Protein AF-A0A086JZZ0-F1 (afdb_monomer_lite)

Secondary structure (DSSP, 8-state):
---SS--EEEETTEEEEEETTEEEEEEGGGGTTSPPPTT----PPEEEEEE-SS--SEEEE-TTSSEEEEEETTEEEEEE--

Radius of gyration: 13.44 Å; chains: 1; bounding box: 35×26×36 Å

pLDDT: mean 90.06, std 9.65, range [45.84, 96.88]

Structure (mmCIF, N/CA/C/O backbone):
data_AF-A0A086JZZ0-F1
#
_entry.id   AF-A0A086JZZ0-F1
#
loop_
_atom_site.group_PDB
_atom_site.id
_atom_site.type_symbol
_atom_site.label_atom_id
_atom_site.label_alt_id
_atom_site.label_comp_id
_atom_site.label_asym_id
_atom_site.label_entity_id
_atom_site.label_seq_id
_atom_site.pdbx_PDB_ins_code
_atom_site.Cartn_x
_atom_site.Cartn_y
_atom_site.Cartn_z
_atom_site.occupancy
_atom_site.B_iso_or_equiv
_atom_site.auth_seq_id
_atom_site.auth_comp_id
_atom_site.auth_asym_id
_atom_site.auth_atom_id
_atom_site.pdbx_PDB_model_num
ATOM 1 N N . MET A 1 1 ? -1.613 8.654 -20.794 1.00 45.84 1 MET A N 1
ATOM 2 C CA . MET A 1 1 ? -3.044 8.558 -20.435 1.00 45.84 1 MET A CA 1
ATOM 3 C C . MET A 1 1 ? -3.115 8.123 -18.983 1.00 45.84 1 MET A C 1
ATOM 5 O O . MET A 1 1 ? -2.525 7.102 -18.658 1.00 45.84 1 MET A O 1
ATOM 9 N N . GLY A 1 2 ? -3.689 8.949 -18.106 1.00 57.69 2 GLY A N 1
ATOM 10 C CA . GLY A 1 2 ? -3.729 8.679 -16.666 1.00 57.69 2 GLY A CA 1
ATOM 11 C C . GLY A 1 2 ? -4.775 7.619 -16.333 1.00 57.69 2 GLY A C 1
ATOM 12 O O . GLY A 1 2 ? -5.872 7.654 -16.883 1.00 57.69 2 GLY A O 1
ATOM 13 N N . LYS A 1 3 ? -4.433 6.672 -15.455 1.00 60.53 3 LYS A N 1
ATOM 14 C CA . LYS A 1 3 ? -5.415 5.767 -14.846 1.00 60.53 3 LYS A CA 1
ATOM 15 C C . LYS A 1 3 ? -6.383 6.608 -14.011 1.00 60.53 3 LYS A C 1
ATOM 17 O O . LYS A 1 3 ? -5.948 7.297 -13.096 1.00 60.53 3 LYS A O 1
ATOM 22 N N . GLU A 1 4 ? -7.676 6.530 -14.313 1.00 64.81 4 GLU A N 1
ATOM 23 C CA . GLU A 1 4 ? -8.724 7.170 -13.501 1.00 64.81 4 GLU A CA 1
ATOM 24 C C . GLU A 1 4 ? -8.931 6.462 -12.156 1.00 64.81 4 GLU A C 1
ATOM 26 O O . GLU A 1 4 ? -9.430 7.056 -11.204 1.00 64.81 4 GLU A O 1
ATOM 31 N N . GLN A 1 5 ? -8.539 5.188 -12.057 1.00 76.12 5 GLN A N 1
ATOM 32 C CA . GLN A 1 5 ? -8.728 4.400 -10.846 1.00 76.12 5 GLN A CA 1
ATOM 33 C C . GLN A 1 5 ? -7.578 4.598 -9.851 1.00 76.12 5 GLN A C 1
ATOM 35 O O . GLN A 1 5 ? -6.409 4.500 -10.243 1.00 76.12 5 GLN A O 1
ATOM 40 N N . PRO A 1 6 ? -7.891 4.822 -8.560 1.00 85.56 6 PRO A N 1
ATOM 41 C CA . PRO A 1 6 ? -6.880 4.921 -7.521 1.00 85.56 6 PRO A CA 1
ATOM 42 C C . PRO A 1 6 ? -6.143 3.590 -7.365 1.00 85.56 6 PRO A C 1
ATOM 44 O O . PRO A 1 6 ? -6.733 2.511 -7.420 1.00 85.56 6 PRO A O 1
ATOM 47 N N . VAL A 1 7 ? -4.838 3.672 -7.128 1.00 95.31 7 VAL A N 1
ATOM 48 C CA . VAL A 1 7 ? -4.008 2.504 -6.844 1.00 95.31 7 VAL A CA 1
ATOM 49 C C . VAL A 1 7 ? -4.123 2.209 -5.352 1.00 95.31 7 VAL A C 1
ATOM 51 O O . VAL A 1 7 ? -3.501 2.871 -4.523 1.00 95.31 7 VAL A O 1
ATOM 54 N N . ALA A 1 8 ? -4.983 1.254 -5.009 1.00 95.44 8 ALA A N 1
ATOM 55 C CA . ALA A 1 8 ? -5.323 0.933 -3.632 1.00 95.44 8 ALA A CA 1
ATOM 56 C C . ALA A 1 8 ? -5.691 -0.543 -3.457 1.00 95.44 8 ALA A C 1
ATOM 58 O O . ALA A 1 8 ? -6.045 -1.232 -4.412 1.00 95.44 8 ALA A O 1
ATOM 59 N N . SER A 1 9 ? -5.654 -1.019 -2.216 1.00 95.12 9 SER A N 1
ATOM 60 C CA . SER A 1 9 ? -6.211 -2.314 -1.826 1.00 95.12 9 SER A CA 1
ATOM 61 C C . SER A 1 9 ? -6.707 -2.289 -0.381 1.00 95.12 9 SER A C 1
ATOM 63 O O . SER A 1 9 ? -6.300 -1.439 0.409 1.00 95.12 9 SER A O 1
ATOM 65 N N . LEU A 1 10 ? -7.592 -3.222 -0.036 1.00 94.38 10 LEU A N 1
ATOM 66 C CA . LEU A 1 10 ? -8.213 -3.330 1.281 1.00 94.38 10 LEU A CA 1
ATOM 67 C C . LEU A 1 10 ? -8.121 -4.774 1.761 1.00 94.38 10 LEU A C 1
ATOM 69 O O . LEU A 1 10 ? -8.539 -5.694 1.058 1.00 94.38 10 LEU A O 1
ATOM 73 N N . HIS A 1 11 ? -7.630 -4.969 2.978 1.00 95.06 11 HIS A N 1
ATOM 74 C CA . HIS A 1 11 ? -7.687 -6.256 3.651 1.00 95.06 11 HIS A CA 1
ATOM 75 C C . HIS A 1 11 ? -8.134 -6.057 5.089 1.00 95.06 11 HIS A C 1
ATOM 77 O O . HIS A 1 11 ? -7.508 -5.324 5.856 1.00 95.06 11 HIS A O 1
ATOM 83 N N . SER A 1 12 ? -9.210 -6.743 5.475 1.00 92.94 12 SER A N 1
ATOM 84 C CA . SER A 1 12 ? -9.647 -6.804 6.869 1.00 92.94 12 SER A CA 1
ATOM 85 C C . SER A 1 12 ? -9.813 -5.413 7.510 1.00 92.94 12 SER A C 1
ATOM 87 O O . SER A 1 12 ? -9.446 -5.230 8.662 1.00 92.94 12 SER A O 1
ATOM 89 N N . GLY A 1 13 ? -10.325 -4.414 6.785 1.00 92.25 13 GLY A N 1
ATOM 90 C CA . GLY A 1 13 ? -10.516 -3.048 7.301 1.00 92.25 13 GLY A CA 1
ATOM 91 C C . GLY A 1 13 ? -9.256 -2.168 7.335 1.00 92.25 13 GLY A C 1
ATOM 92 O O . GLY A 1 13 ? -9.344 -1.014 7.744 1.00 92.25 13 GLY A O 1
ATOM 93 N N . LYS A 1 14 ? -8.095 -2.664 6.887 1.00 93.12 14 LYS A N 1
ATOM 94 C CA . LYS A 1 14 ? -6.905 -1.845 6.607 1.00 93.12 14 LYS A CA 1
ATOM 95 C C . LYS A 1 14 ? -6.801 -1.592 5.105 1.00 93.12 14 LYS A C 1
ATOM 97 O O . LYS A 1 14 ? -6.680 -2.538 4.326 1.00 93.12 14 LYS A O 1
ATOM 102 N N . ALA A 1 15 ? -6.878 -0.330 4.704 1.00 94.75 15 ALA A N 1
ATOM 103 C CA . ALA A 1 15 ? -6.660 0.094 3.330 1.00 94.75 15 ALA A CA 1
ATOM 104 C C . ALA A 1 15 ? -5.207 0.538 3.147 1.00 94.75 15 ALA A C 1
ATOM 106 O O . ALA A 1 15 ? -4.639 1.180 4.030 1.00 94.75 15 ALA A O 1
ATOM 107 N N . VAL A 1 16 ? -4.629 0.241 1.989 1.00 96.19 16 VAL A N 1
ATOM 108 C CA . VAL A 1 16 ? -3.352 0.806 1.547 1.00 96.19 16 VAL A CA 1
ATOM 109 C C . VAL A 1 16 ? -3.569 1.480 0.205 1.00 96.19 16 VAL A C 1
ATOM 111 O O . VAL A 1 16 ? -4.175 0.886 -0.686 1.00 96.19 16 VAL A O 1
ATOM 114 N N . VAL A 1 17 ? -3.086 2.711 0.069 1.00 95.81 17 VAL A N 1
ATOM 115 C CA . VAL A 1 17 ? -3.245 3.558 -1.116 1.00 95.81 17 VAL A CA 1
ATOM 116 C C . VAL A 1 17 ? -1.893 4.126 -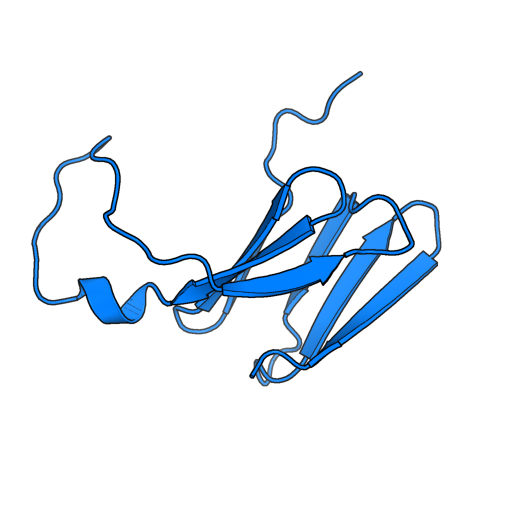1.539 1.00 95.81 17 VAL A C 1
ATOM 118 O O . VAL A 1 17 ? -1.055 4.420 -0.688 1.00 95.81 17 VAL A O 1
ATOM 121 N N . ALA A 1 18 ? -1.687 4.304 -2.841 1.00 95.94 18 ALA A N 1
ATOM 122 C CA . ALA A 1 18 ? -0.538 5.028 -3.372 1.00 95.94 18 ALA A CA 1
ATOM 123 C C . ALA A 1 18 ? -0.922 6.456 -3.776 1.00 95.94 18 ALA A C 1
ATOM 125 O O . ALA A 1 18 ? -1.929 6.673 -4.459 1.00 95.94 18 ALA A O 1
ATOM 126 N N . ARG A 1 19 ? -0.087 7.427 -3.398 1.00 94.00 19 ARG A N 1
ATOM 127 C CA . ARG A 1 19 ? -0.172 8.824 -3.841 1.00 94.00 19 ARG A CA 1
ATOM 128 C C . ARG A 1 19 ? 1.154 9.214 -4.490 1.00 94.00 19 ARG A C 1
ATOM 130 O O . ARG A 1 19 ? 2.127 9.520 -3.812 1.00 94.00 19 ARG A O 1
ATOM 137 N N . GLY A 1 20 ? 1.207 9.182 -5.821 1.00 93.19 20 GLY A N 1
ATOM 138 C CA . GLY A 1 20 ? 2.491 9.259 -6.522 1.00 93.19 20 GLY A CA 1
ATOM 139 C C . GLY A 1 20 ? 3.360 8.064 -6.128 1.00 93.19 20 GLY A C 1
ATOM 140 O O . GLY A 1 20 ? 2.936 6.929 -6.315 1.00 93.19 20 GLY A O 1
ATOM 141 N N . PHE A 1 21 ? 4.531 8.324 -5.546 1.00 94.56 21 PHE A N 1
ATOM 142 C CA . PHE A 1 21 ? 5.423 7.285 -5.017 1.00 94.56 21 PHE A CA 1
ATOM 143 C C . PHE A 1 21 ? 5.202 6.990 -3.525 1.00 94.56 21 PHE A C 1
ATOM 145 O O . PHE A 1 21 ? 5.836 6.090 -2.990 1.00 94.56 21 PHE A O 1
ATOM 152 N N . GLU A 1 22 ? 4.334 7.722 -2.827 1.00 95.62 22 GLU A N 1
ATOM 153 C CA . GLU A 1 22 ? 4.085 7.507 -1.397 1.00 95.62 22 GLU A CA 1
ATOM 154 C C . GLU A 1 22 ? 3.119 6.336 -1.188 1.00 95.62 22 GLU A C 1
ATOM 156 O O . GLU A 1 22 ? 2.055 6.295 -1.815 1.00 95.62 22 GLU A O 1
ATOM 161 N N . ILE A 1 23 ? 3.450 5.415 -0.280 1.00 96.06 23 ILE A N 1
ATOM 162 C CA . ILE A 1 23 ? 2.560 4.331 0.151 1.00 96.06 23 ILE A CA 1
ATOM 163 C C . ILE A 1 23 ? 1.976 4.680 1.518 1.00 96.06 23 ILE A C 1
ATOM 165 O O . ILE A 1 23 ? 2.696 4.833 2.506 1.00 96.06 23 ILE A O 1
ATOM 169 N N . LEU A 1 24 ? 0.651 4.779 1.582 1.00 95.75 24 LEU A N 1
ATOM 170 C CA . LEU A 1 24 ? -0.086 5.215 2.762 1.00 95.75 24 LEU A CA 1
ATOM 171 C C . LEU A 1 24 ? -1.044 4.118 3.224 1.00 95.75 24 LEU A C 1
ATOM 173 O O . LEU A 1 24 ? -1.744 3.513 2.417 1.00 95.75 24 LEU A O 1
ATOM 177 N N . GLN A 1 25 ? -1.121 3.895 4.530 1.00 95.00 25 GLN A N 1
ATOM 178 C CA . GLN A 1 25 ? -2.044 2.968 5.174 1.00 95.00 25 GLN A CA 1
ATOM 179 C C . GLN A 1 25 ? -3.109 3.732 5.961 1.00 95.00 25 GLN A C 1
ATOM 181 O O . GLN A 1 25 ? -2.813 4.711 6.644 1.00 95.00 25 GLN A O 1
ATOM 186 N N . VAL A 1 26 ? -4.341 3.235 5.923 1.00 94.81 26 VAL A N 1
ATOM 187 C CA . VAL A 1 26 ? -5.476 3.734 6.700 1.00 94.81 26 VAL A CA 1
ATOM 188 C C . VAL A 1 26 ? -6.160 2.563 7.400 1.00 94.81 26 VAL A C 1
ATOM 190 O O . VAL A 1 26 ? -6.427 1.534 6.782 1.00 94.81 26 VAL A O 1
ATOM 193 N N . ASN A 1 27 ? -6.473 2.714 8.688 1.00 92.75 27 ASN A N 1
ATOM 194 C CA . ASN A 1 27 ? -7.287 1.749 9.427 1.00 92.75 27 ASN A CA 1
ATOM 195 C C . ASN A 1 27 ? -8.738 2.240 9.502 1.00 92.75 27 ASN A C 1
ATOM 197 O O . ASN A 1 27 ? -9.045 3.157 10.259 1.00 92.75 27 ASN A O 1
ATOM 201 N N . LEU A 1 28 ? -9.620 1.613 8.726 1.00 91.31 28 LEU A N 1
ATOM 202 C CA . LEU A 1 28 ? -11.036 1.970 8.644 1.00 91.31 28 LEU A CA 1
ATOM 203 C C . LEU A 1 28 ? -11.861 1.401 9.802 1.00 91.31 28 LEU A C 1
ATOM 205 O O . LEU A 1 28 ? -12.954 1.895 10.052 1.00 91.31 28 LEU A O 1
ATOM 209 N N . ARG A 1 29 ? -11.340 0.421 10.553 1.00 89.00 29 ARG A N 1
ATOM 210 C CA . ARG A 1 29 ? -12.047 -0.135 11.723 1.00 89.00 29 ARG A CA 1
ATOM 211 C C . ARG A 1 29 ? -12.237 0.876 12.852 1.00 89.00 29 ARG A C 1
ATOM 213 O O . ARG A 1 29 ? -13.096 0.708 13.701 1.00 89.00 29 ARG A O 1
ATOM 220 N N . LEU A 1 30 ? -11.426 1.933 12.875 1.00 84.38 30 LEU A N 1
ATOM 221 C CA . LEU A 1 30 ? -11.535 2.998 13.875 1.00 84.38 30 LEU A CA 1
ATOM 222 C C . LEU A 1 30 ? -12.764 3.898 13.656 1.00 84.38 30 LEU A C 1
ATOM 224 O O . LEU A 1 30 ? -13.042 4.748 14.491 1.00 84.38 30 LEU A O 1
ATOM 228 N N . LEU A 1 31 ? -13.476 3.727 12.539 1.00 85.44 31 LEU A N 1
ATOM 229 C CA . LEU A 1 31 ? -14.649 4.520 12.170 1.00 85.44 31 LEU A CA 1
ATOM 230 C C . LEU A 1 31 ? -15.978 3.870 12.602 1.00 85.44 31 LEU A C 1
ATOM 232 O O . LEU A 1 31 ? -17.035 4.458 12.404 1.00 85.44 31 LEU A O 1
ATOM 236 N N . GLU A 1 32 ? -15.953 2.653 13.155 1.00 71.81 32 GLU A N 1
ATOM 237 C CA . GLU A 1 32 ? -17.141 1.794 13.322 1.00 71.81 32 GLU A CA 1
ATOM 238 C C . GLU A 1 32 ? -18.219 2.345 14.284 1.00 71.81 32 GLU A C 1
ATOM 240 O O . GLU A 1 32 ? -19.345 1.854 14.281 1.00 71.81 32 GLU A O 1
ATOM 245 N N . GLU A 1 33 ? -17.926 3.383 15.072 1.00 72.81 33 GLU A N 1
ATOM 246 C CA . GLU A 1 33 ? -18.859 3.941 16.065 1.00 72.81 33 GLU A CA 1
ATOM 247 C C . GLU A 1 33 ? -19.785 5.046 15.516 1.00 72.81 33 GLU A C 1
ATOM 249 O O . GLU A 1 33 ? -20.673 5.517 16.231 1.00 72.81 33 GLU A O 1
ATOM 254 N N . GLN A 1 34 ? -19.612 5.473 14.259 1.00 79.31 34 GLN A N 1
ATOM 255 C CA . GLN A 1 34 ? -20.339 6.607 13.675 1.00 79.31 34 GLN A CA 1
ATOM 256 C C . GLN A 1 34 ? -21.023 6.254 12.350 1.00 79.31 34 GLN A C 1
ATOM 258 O O . GLN A 1 34 ? -20.478 5.556 11.499 1.00 79.31 34 GLN A O 1
ATOM 263 N N . GLN A 1 35 ? -22.244 6.765 12.168 1.00 83.44 35 GLN A N 1
ATOM 264 C CA . GLN A 1 35 ? -22.926 6.747 10.875 1.00 83.44 35 GLN A CA 1
ATOM 265 C C . GLN A 1 35 ? -22.466 7.946 10.051 1.00 83.44 35 GLN A C 1
ATOM 267 O O . GLN A 1 35 ? -22.671 9.087 10.459 1.00 83.44 35 GLN A O 1
ATOM 272 N N . TYR A 1 36 ? -21.885 7.669 8.888 1.00 88.44 36 TYR A N 1
ATOM 273 C CA . TYR A 1 36 ? -21.477 8.677 7.913 1.00 88.44 36 TYR A CA 1
ATOM 274 C C . TYR A 1 36 ? -22.485 8.737 6.765 1.00 88.44 36 TYR A C 1
ATOM 276 O O . TYR A 1 36 ? -23.068 7.715 6.384 1.00 88.44 36 TYR A O 1
ATOM 284 N N . GLN A 1 37 ? -22.702 9.929 6.220 1.00 92.00 37 GLN A N 1
ATOM 285 C CA . GLN A 1 37 ? -23.559 10.119 5.050 1.00 92.00 37 GLN A CA 1
ATOM 286 C C . GLN A 1 37 ? -22.831 9.707 3.764 1.00 92.00 37 GLN A C 1
ATOM 288 O O . GLN A 1 37 ? -21.602 9.709 3.692 1.00 92.00 37 GLN A O 1
ATOM 293 N N . ASP A 1 38 ? -23.590 9.370 2.720 1.00 89.31 38 ASP A N 1
ATOM 294 C CA . ASP A 1 38 ? -22.998 9.115 1.407 1.00 89.31 38 ASP A CA 1
ATOM 295 C C . ASP A 1 38 ? -22.300 10.374 0.870 1.00 89.31 38 ASP A C 1
ATOM 297 O O . ASP A 1 38 ? -22.800 11.493 1.002 1.00 89.31 38 ASP A O 1
ATOM 301 N N . GLY A 1 39 ? -21.111 10.191 0.300 1.00 90.06 39 GLY A N 1
ATOM 302 C CA . GLY A 1 39 ? -20.246 11.289 -0.136 1.00 90.06 39 GLY A CA 1
ATOM 303 C C . GLY A 1 39 ? -19.533 12.053 0.991 1.00 90.06 39 GLY A C 1
ATOM 304 O O . GLY A 1 39 ? -18.730 12.943 0.694 1.00 90.06 39 GLY A O 1
ATOM 305 N N . GLU A 1 40 ? -19.764 11.719 2.265 1.00 92.19 40 GLU A N 1
ATOM 306 C CA . GLU A 1 40 ? -19.054 12.339 3.383 1.00 92.19 40 GLU A CA 1
ATOM 307 C C . GLU A 1 40 ? -17.571 11.937 3.393 1.00 92.19 40 GLU A C 1
ATOM 309 O O . GLU A 1 40 ? -17.194 10.776 3.204 1.00 92.19 40 GLU A O 1
ATOM 314 N N . ARG A 1 41 ? -16.692 12.913 3.640 1.00 88.81 41 ARG A N 1
ATOM 315 C CA . ARG A 1 41 ? -15.260 12.652 3.790 1.00 88.81 41 ARG A CA 1
ATOM 316 C C . ARG A 1 41 ? -14.981 12.079 5.178 1.00 88.81 41 ARG A C 1
ATOM 318 O O . ARG A 1 41 ? -15.066 12.789 6.173 1.00 88.81 41 ARG A O 1
ATOM 325 N N . LEU A 1 42 ? -14.545 10.824 5.214 1.00 89.69 42 LEU A N 1
ATOM 326 C CA . LEU A 1 42 ? -14.203 10.132 6.455 1.00 89.69 42 LEU A CA 1
ATOM 327 C C . LEU A 1 42 ? -12.976 10.767 7.147 1.00 89.69 42 LEU A C 1
ATOM 329 O O . LEU A 1 42 ? -11.963 11.018 6.476 1.00 89.69 42 LEU A O 1
ATOM 333 N N . PRO A 1 43 ? -13.013 10.986 8.476 1.00 90.50 43 PRO A N 1
ATOM 334 C CA . PRO A 1 43 ? -11.901 11.539 9.249 1.00 90.50 43 PRO A CA 1
ATOM 335 C C . PRO A 1 43 ? -10.851 10.457 9.546 1.00 90.50 43 PRO A C 1
ATOM 337 O O . PRO A 1 43 ? -10.679 10.008 10.676 1.00 90.50 43 PRO A O 1
ATOM 340 N N . VAL A 1 44 ? -10.148 10.004 8.511 1.00 91.19 44 VAL A N 1
ATOM 341 C CA . VAL A 1 44 ? -9.133 8.952 8.629 1.00 91.19 44 VAL A CA 1
ATOM 342 C C . VAL A 1 44 ? -7.727 9.508 8.823 1.00 91.19 44 VAL A C 1
ATOM 344 O O . VAL A 1 44 ? -7.327 10.476 8.176 1.00 91.19 44 VAL A O 1
ATOM 347 N N . ALA A 1 45 ? -6.945 8.846 9.675 1.00 92.62 45 ALA A N 1
ATOM 348 C CA . ALA A 1 45 ? -5.516 9.098 9.803 1.00 92.62 45 ALA A CA 1
ATOM 349 C C . ALA A 1 45 ? -4.731 8.234 8.806 1.00 92.62 45 ALA A C 1
ATOM 351 O O . ALA A 1 45 ? -4.911 7.015 8.745 1.00 92.62 45 ALA A O 1
ATOM 352 N N . TYR A 1 46 ? -3.836 8.873 8.054 1.00 93.75 46 TYR A N 1
ATOM 353 C CA . TYR A 1 46 ? -2.907 8.195 7.156 1.00 93.75 46 TYR A CA 1
ATOM 354 C C . TYR A 1 46 ? -1.601 7.902 7.897 1.00 93.75 46 TYR A C 1
ATOM 356 O O . TYR A 1 46 ? -1.010 8.793 8.506 1.00 93.75 46 TYR A O 1
ATOM 364 N N . LYS A 1 47 ? -1.146 6.652 7.826 1.00 94.12 47 LYS A N 1
ATOM 365 C CA . LYS A 1 47 ? 0.183 6.215 8.260 1.00 94.12 47 LYS A CA 1
ATOM 366 C C . LYS A 1 47 ? 1.038 5.987 7.023 1.00 94.12 47 LYS A C 1
ATOM 368 O O . LYS A 1 47 ? 0.684 5.169 6.182 1.00 94.12 47 LYS A O 1
ATOM 373 N N . GLU A 1 48 ? 2.166 6.670 6.922 1.00 94.81 48 GLU A N 1
ATOM 374 C CA . GLU A 1 48 ? 3.121 6.425 5.846 1.00 94.81 48 GLU A CA 1
ATOM 375 C C . GLU A 1 48 ? 3.832 5.081 6.064 1.00 94.81 48 GLU A C 1
ATOM 377 O O . GLU A 1 48 ? 4.327 4.798 7.158 1.00 94.81 48 GLU A O 1
ATOM 382 N N . LEU A 1 49 ? 3.833 4.224 5.041 1.00 93.56 49 LEU A N 1
ATOM 383 C CA . LEU A 1 49 ? 4.621 2.984 5.018 1.00 93.56 49 LEU A CA 1
ATOM 384 C C . LEU A 1 49 ? 5.992 3.197 4.365 1.00 93.56 49 LEU A C 1
ATOM 386 O O . LEU A 1 4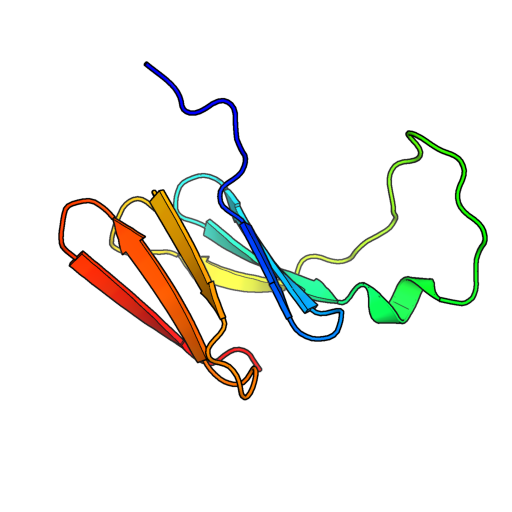9 ? 6.904 2.404 4.590 1.00 93.56 49 LEU A O 1
ATOM 390 N N . GLY A 1 50 ? 6.125 4.267 3.580 1.00 92.94 50 GLY A N 1
ATOM 391 C CA . GLY A 1 50 ? 7.360 4.727 2.963 1.00 92.94 50 GLY A CA 1
ATOM 392 C C . GLY A 1 50 ? 7.156 5.157 1.515 1.00 92.94 50 GLY A C 1
ATOM 393 O O . GLY A 1 50 ? 6.045 5.133 0.976 1.00 92.94 50 GLY A O 1
ATOM 394 N N . GLN A 1 51 ? 8.265 5.513 0.875 1.00 94.75 51 GLN A N 1
ATOM 395 C CA . GLN A 1 51 ? 8.318 5.824 -0.546 1.00 94.75 51 GLN A CA 1
ATOM 396 C C . GLN A 1 51 ? 8.611 4.554 -1.358 1.00 94.75 51 GLN A C 1
ATOM 398 O O . GLN A 1 51 ? 9.385 3.692 -0.942 1.00 94.75 51 GLN A O 1
ATOM 403 N N . CYS A 1 52 ? 7.963 4.415 -2.509 1.00 94.00 52 CYS A N 1
ATOM 404 C CA . CYS A 1 52 ? 8.189 3.332 -3.452 1.00 94.00 52 CYS A CA 1
ATOM 405 C C . CYS A 1 52 ? 9.293 3.689 -4.438 1.00 94.00 52 CYS A C 1
ATOM 407 O O . CYS A 1 52 ? 9.321 4.795 -4.970 1.00 94.00 52 CYS A O 1
ATOM 409 N N . GLU A 1 53 ? 10.198 2.741 -4.668 1.00 92.50 53 GLU A N 1
ATOM 410 C CA . GLU A 1 53 ? 11.298 2.879 -5.631 1.00 92.50 53 GLU A CA 1
ATOM 411 C C . GLU A 1 53 ? 10.797 2.796 -7.078 1.00 92.50 53 GLU A C 1
ATOM 413 O O . GLU A 1 53 ? 11.396 3.370 -7.983 1.00 92.50 53 GLU A O 1
ATOM 418 N N . ILE A 1 54 ? 9.657 2.131 -7.277 1.00 94.56 54 ILE A N 1
ATOM 419 C CA . ILE A 1 54 ? 8.976 1.992 -8.564 1.00 94.56 54 ILE A CA 1
ATOM 420 C C . ILE A 1 54 ? 7.667 2.778 -8.554 1.00 94.56 54 ILE A C 1
ATOM 422 O O . ILE A 1 54 ? 7.068 3.002 -7.499 1.00 94.56 54 ILE A O 1
ATOM 426 N N . PHE A 1 55 ? 7.187 3.187 -9.730 1.00 94.56 55 PHE A N 1
ATOM 427 C CA . PHE A 1 55 ? 5.907 3.884 -9.812 1.00 94.56 55 PHE A CA 1
ATOM 428 C C . PHE A 1 55 ? 4.747 2.899 -9.566 1.00 94.56 55 PHE A C 1
ATOM 430 O O . PHE A 1 55 ? 4.578 1.956 -10.344 1.00 94.56 55 PHE A O 1
ATOM 437 N N . PRO A 1 56 ? 3.917 3.086 -8.521 1.00 95.44 56 PRO A N 1
ATOM 438 C CA . PRO A 1 56 ? 2.868 2.129 -8.180 1.00 95.44 56 PRO A CA 1
ATOM 439 C C . PRO A 1 56 ? 1.785 2.051 -9.262 1.00 95.44 56 PRO A C 1
ATOM 441 O O . PRO A 1 56 ? 1.118 3.040 -9.567 1.00 95.44 56 PRO A O 1
ATOM 444 N N . GLN A 1 57 ? 1.544 0.858 -9.806 1.00 95.25 57 GLN A N 1
ATOM 445 C CA . GLN A 1 57 ? 0.456 0.613 -10.764 1.00 95.25 57 GLN A CA 1
ATOM 446 C C . GLN A 1 57 ? -0.653 -0.262 -10.184 1.00 95.25 57 GLN A C 1
ATOM 448 O O . GLN A 1 57 ? -1.814 -0.1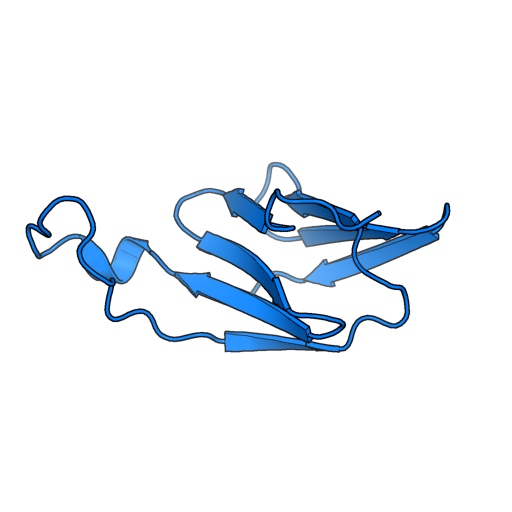26 -10.592 1.00 95.25 57 GLN A O 1
ATOM 453 N N . THR A 1 58 ? -0.299 -1.153 -9.256 1.00 95.75 58 THR A N 1
ATOM 454 C CA . THR A 1 58 ? -1.219 -2.012 -8.499 1.00 95.75 58 THR A CA 1
ATOM 455 C C . THR A 1 58 ? -0.680 -2.261 -7.095 1.00 95.75 58 THR A C 1
ATOM 457 O O . THR A 1 58 ? 0.533 -2.352 -6.909 1.00 95.75 58 THR A O 1
ATOM 460 N N . ILE A 1 59 ? -1.576 -2.444 -6.125 1.00 96.56 59 ILE A N 1
ATOM 461 C CA . ILE A 1 59 ? -1.237 -2.886 -4.767 1.00 96.56 59 ILE A CA 1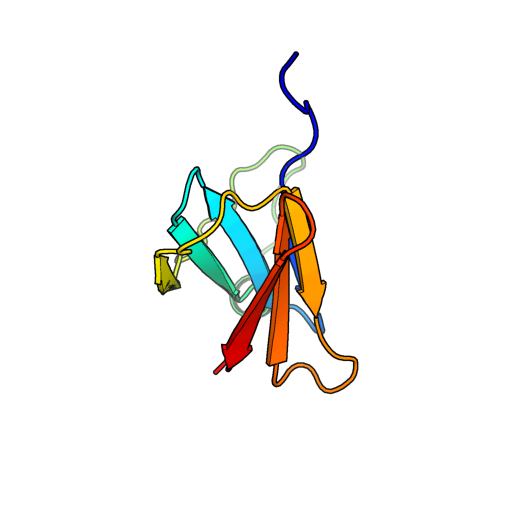
ATOM 462 C C . ILE A 1 59 ? -2.072 -4.123 -4.461 1.00 96.56 59 ILE A C 1
ATOM 464 O O . ILE A 1 59 ? -3.267 -4.146 -4.750 1.00 96.56 59 ILE A O 1
ATOM 468 N N . SER A 1 60 ? -1.454 -5.140 -3.872 1.00 96.31 60 SER A N 1
ATOM 469 C CA . SER A 1 60 ? -2.133 -6.368 -3.469 1.00 96.31 60 SER A CA 1
ATOM 470 C C . SER A 1 60 ? -1.753 -6.745 -2.046 1.00 96.31 60 SER A C 1
ATOM 472 O O . SER A 1 60 ? -0.571 -6.827 -1.713 1.00 96.31 60 SER A O 1
ATOM 474 N N . HIS A 1 61 ? -2.755 -6.996 -1.205 1.00 96.38 61 HIS A N 1
ATOM 475 C CA . HIS A 1 61 ? -2.525 -7.581 0.109 1.00 96.38 61 HIS A CA 1
ATOM 476 C C . HIS A 1 61 ? -2.298 -9.084 -0.025 1.00 96.38 61 HIS A C 1
ATOM 478 O O . HIS A 1 61 ? -3.062 -9.790 -0.685 1.00 96.38 61 HIS A O 1
ATOM 484 N N . HIS A 1 62 ? -1.291 -9.597 0.674 1.00 95.25 62 HIS A N 1
ATOM 485 C CA . HIS A 1 62 ? -1.180 -11.029 0.898 1.00 95.25 62 HIS A CA 1
ATOM 486 C C . HIS A 1 62 ? -2.396 -11.520 1.721 1.00 95.25 62 HIS A C 1
ATOM 488 O O . HIS A 1 62 ? -2.840 -10.795 2.615 1.00 95.25 62 HIS A O 1
ATOM 494 N N . PRO A 1 63 ? -2.923 -12.744 1.504 1.00 92.69 63 PRO A N 1
ATOM 495 C CA . PRO A 1 63 ? -4.133 -13.227 2.185 1.00 92.69 63 PRO A CA 1
ATOM 496 C C . PRO A 1 63 ? -4.096 -13.197 3.720 1.00 92.69 63 PRO A C 1
ATOM 498 O O . PRO A 1 63 ? -5.142 -13.118 4.354 1.00 92.69 63 PRO A O 1
ATOM 501 N N . ASN A 1 64 ? -2.906 -13.245 4.328 1.00 92.44 64 ASN A N 1
ATOM 502 C CA . ASN A 1 64 ? -2.741 -13.131 5.785 1.00 92.44 64 ASN A CA 1
ATOM 503 C C . ASN A 1 64 ? -2.677 -11.680 6.311 1.00 92.44 64 ASN A C 1
ATOM 505 O O . ASN A 1 64 ? -2.504 -11.488 7.512 1.00 92.44 64 ASN A O 1
ATOM 509 N N . GLY A 1 65 ? -2.713 -10.676 5.431 1.00 89.44 65 GLY A N 1
ATOM 510 C CA . GLY A 1 65 ? -2.685 -9.253 5.775 1.00 89.44 65 GLY A CA 1
ATOM 511 C C . GLY A 1 65 ? -1.346 -8.690 6.261 1.00 89.44 65 GLY A C 1
ATOM 512 O O . GLY A 1 65 ? -1.279 -7.504 6.561 1.00 89.44 65 GLY A O 1
ATOM 513 N N . ARG A 1 66 ? -0.284 -9.501 6.355 1.00 91.88 66 ARG A N 1
ATOM 514 C CA . ARG A 1 66 ? 1.022 -9.083 6.909 1.00 91.88 66 ARG A CA 1
ATOM 515 C C . ARG A 1 66 ? 1.946 -8.430 5.890 1.00 91.88 66 ARG A C 1
ATOM 517 O O . ARG A 1 66 ? 2.879 -7.728 6.272 1.00 91.88 66 ARG A O 1
ATOM 524 N N . PHE A 1 67 ? 1.709 -8.694 4.613 1.00 95.12 67 PHE A N 1
ATOM 525 C CA . PHE A 1 67 ? 2.524 -8.195 3.518 1.00 95.12 67 PHE A CA 1
ATOM 526 C C . PHE A 1 67 ? 1.639 -7.557 2.466 1.00 95.12 67 PHE A C 1
ATOM 528 O O . PHE A 1 67 ? 0.514 -8.008 2.231 1.00 95.12 67 PHE A O 1
ATOM 535 N N . ILE A 1 68 ? 2.186 -6.549 1.807 1.00 95.94 68 ILE A N 1
ATOM 536 C CA . ILE A 1 68 ? 1.618 -5.983 0.592 1.00 95.94 68 ILE A CA 1
ATOM 537 C C . ILE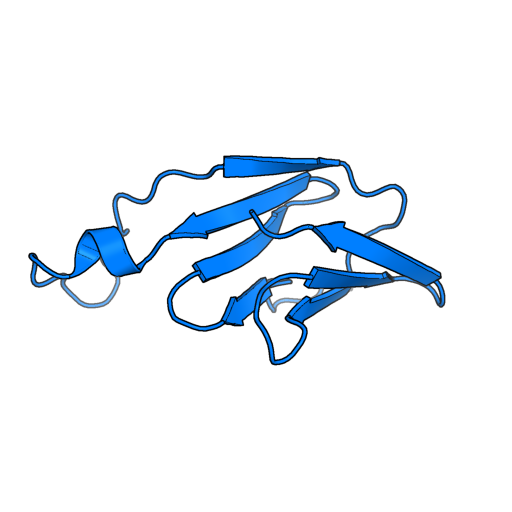 A 1 68 ? 2.675 -6.026 -0.504 1.00 95.94 68 ILE A C 1
ATOM 539 O O . ILE A 1 68 ? 3.852 -5.781 -0.242 1.00 95.94 68 ILE A O 1
ATOM 543 N N . ALA A 1 69 ? 2.251 -6.339 -1.720 1.00 96.56 69 ALA A N 1
ATOM 544 C CA . ALA A 1 69 ? 3.061 -6.182 -2.916 1.00 96.56 69 ALA A CA 1
ATOM 545 C C . ALA A 1 69 ? 2.600 -4.922 -3.651 1.00 96.56 69 ALA A C 1
ATOM 547 O O . ALA A 1 69 ? 1.407 -4.769 -3.930 1.00 96.56 69 ALA A O 1
ATOM 548 N N . VAL A 1 70 ? 3.539 -4.033 -3.955 1.00 96.88 70 VAL A N 1
ATOM 549 C CA . VAL A 1 70 ? 3.346 -2.910 -4.874 1.00 96.88 70 VAL A CA 1
ATOM 550 C C . VAL A 1 70 ? 4.020 -3.296 -6.181 1.00 96.88 70 VAL A C 1
ATOM 552 O O . VAL A 1 70 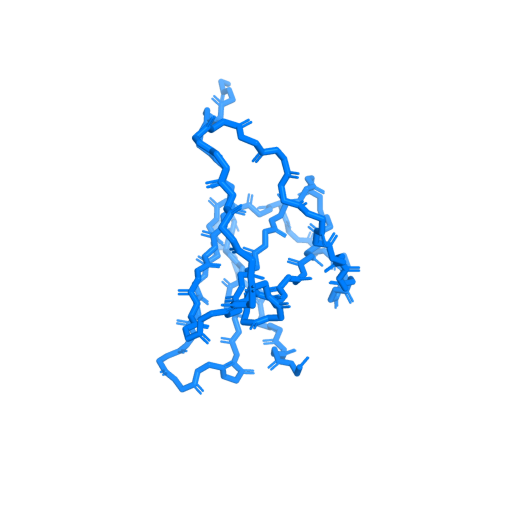? 5.205 -3.609 -6.164 1.00 96.88 70 VAL A O 1
ATOM 555 N N . CYS A 1 71 ? 3.280 -3.304 -7.289 1.00 95.94 71 CYS A N 1
ATOM 556 C CA . CYS A 1 71 ? 3.814 -3.682 -8.600 1.00 95.94 71 CYS A CA 1
ATOM 557 C C . CYS A 1 71 ? 3.749 -2.503 -9.575 1.00 95.94 71 CYS A C 1
ATOM 559 O O . CYS A 1 71 ? 2.779 -1.732 -9.558 1.00 95.94 71 CYS A O 1
ATOM 561 N N . GLY A 1 72 ? 4.747 -2.406 -10.449 1.00 95.19 72 GLY A N 1
ATOM 562 C CA . GLY A 1 72 ? 4.845 -1.396 -11.499 1.00 95.19 72 GLY A CA 1
ATOM 563 C C . GLY A 1 72 ? 5.950 -1.746 -12.493 1.00 95.19 72 GLY A C 1
ATOM 564 O O . GLY A 1 72 ? 6.990 -2.248 -12.093 1.00 95.19 72 GLY A O 1
ATOM 565 N N . ASP A 1 73 ? 5.695 -1.536 -13.787 1.00 90.81 73 ASP A N 1
ATOM 566 C CA . ASP A 1 73 ? 6.684 -1.667 -14.874 1.00 90.81 73 ASP A CA 1
ATOM 567 C C . ASP A 1 73 ? 7.488 -2.987 -14.896 1.00 90.81 73 ASP A C 1
ATOM 569 O O . ASP A 1 73 ? 8.655 -3.025 -15.268 1.00 90.81 73 ASP A O 1
ATOM 573 N N . GLY A 1 74 ? 6.838 -4.103 -14.545 1.00 94.00 74 GLY A N 1
ATOM 574 C CA . GLY A 1 74 ? 7.454 -5.438 -14.528 1.00 94.00 74 GLY A CA 1
ATOM 575 C C . GLY A 1 74 ? 8.209 -5.775 -13.238 1.00 94.00 74 GLY A C 1
ATOM 576 O O . GLY A 1 74 ? 8.689 -6.898 -13.092 1.00 94.00 74 GLY A O 1
ATOM 577 N N . GLU A 1 75 ? 8.253 -4.846 -12.287 1.00 96.25 75 GLU A N 1
ATOM 578 C CA . GLU A 1 75 ? 8.904 -4.990 -10.990 1.00 96.25 75 GLU A CA 1
ATOM 579 C C . GLU A 1 75 ? 7.881 -4.999 -9.847 1.00 96.25 75 GLU A C 1
ATOM 581 O O . GLU A 1 75 ? 6.705 -4.639 -10.007 1.00 96.25 75 GLU A O 1
ATOM 586 N N . TYR A 1 76 ? 8.329 -5.436 -8.669 1.00 95.31 76 TYR A N 1
ATOM 587 C CA . TYR A 1 76 ? 7.533 -5.376 -7.452 1.00 95.31 76 TYR A CA 1
ATOM 588 C C . TYR A 1 76 ? 8.389 -5.121 -6.210 1.00 95.31 76 TYR A C 1
ATOM 590 O O . TYR A 1 76 ? 9.519 -5.593 -6.101 1.00 95.31 76 TYR A O 1
ATOM 598 N N . VAL A 1 77 ? 7.800 -4.424 -5.239 1.00 95.56 77 VAL A N 1
ATOM 599 C CA . VAL A 1 77 ? 8.362 -4.191 -3.904 1.00 95.56 77 VAL A CA 1
ATOM 600 C C . VAL A 1 77 ? 7.398 -4.761 -2.865 1.00 95.56 77 VAL A C 1
ATOM 602 O O . VAL A 1 77 ? 6.185 -4.557 -2.955 1.00 95.56 77 VAL A O 1
ATOM 605 N N . ILE A 1 78 ? 7.922 -5.489 -1.874 1.00 95.06 78 ILE A N 1
ATOM 606 C CA . ILE A 1 78 ? 7.124 -6.046 -0.773 1.00 95.06 78 ILE A CA 1
ATOM 607 C C . ILE A 1 78 ? 7.324 -5.198 0.480 1.00 95.06 78 ILE A C 1
ATOM 609 O O . ILE A 1 78 ? 8.443 -5.079 0.976 1.00 95.06 78 ILE A O 1
ATOM 613 N N . TYR A 1 79 ? 6.230 -4.680 1.038 1.00 93.06 79 TYR A N 1
ATOM 614 C CA . TYR A 1 79 ? 6.233 -4.009 2.339 1.00 93.06 79 TYR A CA 1
ATOM 615 C C . TYR A 1 79 ? 5.630 -4.912 3.408 1.00 93.06 79 TYR A C 1
ATOM 617 O O . TYR A 1 79 ? 4.727 -5.712 3.147 1.00 93.06 79 TYR A O 1
ATOM 625 N N . THR A 1 80 ? 6.090 -4.732 4.644 1.00 90.19 80 THR A N 1
ATOM 626 C CA . THR A 1 80 ? 5.416 -5.310 5.810 1.00 90.19 80 THR A CA 1
ATOM 627 C C . THR A 1 80 ? 4.303 -4.361 6.251 1.00 90.19 80 THR A C 1
ATOM 629 O O . THR A 1 80 ? 4.570 -3.221 6.624 1.00 90.19 80 THR A O 1
ATOM 632 N N . ALA A 1 81 ? 3.058 -4.831 6.229 1.00 74.75 81 ALA A N 1
ATOM 633 C CA . ALA A 1 81 ? 1.894 -4.079 6.687 1.00 74.75 81 ALA A CA 1
ATOM 634 C C . ALA A 1 81 ? 1.708 -4.305 8.198 1.00 74.75 81 ALA A C 1
ATOM 636 O O . ALA A 1 81 ? 1.016 -5.234 8.622 1.00 74.75 81 ALA A O 1
ATOM 637 N N . GLN A 1 82 ? 2.399 -3.505 9.019 1.00 66.19 82 GLN A N 1
ATOM 638 C CA . GLN A 1 82 ? 2.225 -3.482 10.482 1.00 66.19 82 GLN A CA 1
ATOM 639 C C . GLN A 1 82 ? 1.098 -2.512 10.875 1.00 66.19 82 GLN A C 1
ATOM 641 O O . GLN A 1 82 ? 1.224 -1.288 10.612 1.00 66.19 82 GLN A O 1
#

Foldseek 3Di:
DDDPDWAWDDDPQKIWGDDFQWIKIWRRVVVVVDDDDPVDDDPIDIDTQDGHPAGFPHWDADNVRQWIWGDDDNDIDIGGDD

Organism: NCBI:txid943167

Sequence (82 aa):
MGKEQPVASLHSGKAVVARGFEILQVNLRLLEEQQYQDGERLPVAYKELGQCEIFPQTISHHPNGRFIAVCGDGEYVIYTAQ